Protein AF-A0A6M3LG41-F1 (afdb_monomer_lite)

pLDDT: mean 84.1, std 13.89, range [50.16, 97.56]

Organism: NCBI:txid1070528

Foldseek 3Di:
DDQDWDKDFDWDDDPPPDTQTAIWIDGPPDTDGQGRDVVSVVVVVVVVVVVVVVVVVVVVVVPDDPD

Sequence (67 aa):
MGNEVMFGVDMHDSDGDVTEVGIYLHFGNTAIKIGETMEDFDAFVDRLRGMREELSENVSRRRRPRW

Radius of gyration: 17.36 Å; chains: 1; bounding box: 37×29×53 Å

Structure (mmCIF, N/CA/C/O backbone):
data_AF-A0A6M3LG41-F1
#
_entry.id   AF-A0A6M3LG41-F1
#
loop_
_atom_site.group_PDB
_atom_site.id
_atom_site.t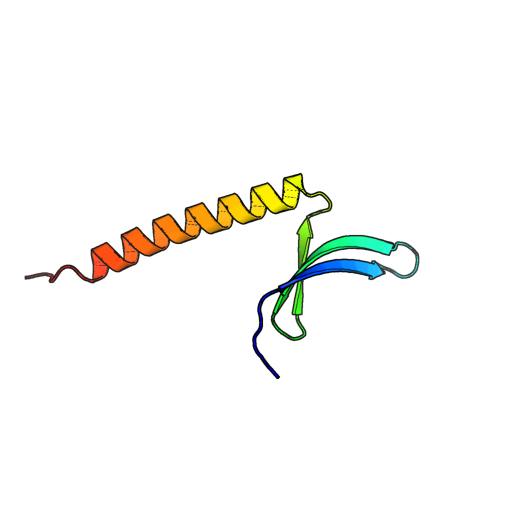ype_symbol
_atom_site.label_atom_id
_atom_site.label_alt_id
_atom_site.label_comp_id
_atom_site.label_asym_id
_atom_site.label_entity_id
_atom_site.label_seq_id
_atom_site.pdbx_PDB_ins_code
_atom_site.Cartn_x
_atom_site.Cartn_y
_atom_site.Cartn_z
_atom_site.occupancy
_atom_site.B_iso_or_equiv
_atom_site.auth_seq_id
_atom_site.auth_comp_id
_atom_site.auth_asym_id
_atom_site.auth_atom_id
_atom_site.pdbx_PDB_model_num
ATOM 1 N N . MET A 1 1 ? -6.827 -23.057 0.685 1.00 50.16 1 MET A N 1
ATOM 2 C CA . MET A 1 1 ? -5.853 -22.083 0.152 1.00 50.16 1 MET A CA 1
ATOM 3 C C . MET A 1 1 ? -5.970 -20.849 1.025 1.00 50.16 1 MET A C 1
ATOM 5 O O . MET A 1 1 ? -7.090 -20.393 1.217 1.00 50.16 1 MET A O 1
ATOM 9 N N . GLY A 1 2 ? -4.892 -20.448 1.698 1.00 54.28 2 GLY A N 1
ATOM 10 C CA . GLY A 1 2 ? -4.934 -19.368 2.687 1.00 54.28 2 GLY A CA 1
ATOM 11 C C . GLY A 1 2 ? -5.201 -18.018 2.025 1.00 54.28 2 GLY A C 1
ATOM 12 O O . GLY A 1 2 ? -4.648 -17.739 0.967 1.00 54.28 2 GLY A O 1
ATOM 13 N N . ASN A 1 3 ? -6.035 -17.187 2.652 1.00 67.19 3 ASN A N 1
ATOM 14 C CA . ASN A 1 3 ? -6.209 -15.775 2.294 1.00 67.19 3 ASN A CA 1
ATOM 15 C C . ASN A 1 3 ? -5.013 -14.958 2.815 1.00 67.19 3 ASN A C 1
ATOM 17 O O . ASN A 1 3 ? -5.193 -14.003 3.570 1.00 67.19 3 ASN A O 1
ATOM 21 N N . GLU A 1 4 ? -3.792 -15.393 2.513 1.00 82.56 4 GLU A N 1
ATOM 22 C CA . GLU A 1 4 ? -2.598 -14.662 2.921 1.00 82.56 4 GLU A CA 1
ATOM 23 C C . GLU A 1 4 ? -2.430 -13.444 2.019 1.00 82.56 4 GLU A C 1
ATOM 25 O O . GLU A 1 4 ? -2.447 -13.539 0.792 1.00 82.56 4 GLU A O 1
ATOM 30 N N . VAL A 1 5 ? -2.334 -12.287 2.667 1.00 88.00 5 VAL A N 1
ATOM 31 C CA . VAL A 1 5 ? -2.079 -11.005 2.022 1.00 88.00 5 VAL A CA 1
ATOM 32 C C . VAL A 1 5 ? -0.575 -10.834 1.952 1.00 88.00 5 VAL A C 1
ATOM 34 O O . VAL A 1 5 ? 0.086 -10.866 2.991 1.00 88.00 5 VAL A O 1
ATOM 37 N N . MET A 1 6 ? -0.034 -10.668 0.750 1.00 91.50 6 MET A N 1
ATOM 38 C CA . MET A 1 6 ? 1.412 -10.584 0.540 1.00 91.50 6 MET A CA 1
ATOM 39 C C . MET A 1 6 ? 1.763 -9.463 -0.429 1.00 91.50 6 MET A C 1
ATOM 41 O O . MET A 1 6 ? 0.983 -9.145 -1.323 1.00 91.50 6 MET A O 1
ATOM 45 N N . PHE A 1 7 ? 2.955 -8.894 -0.266 1.00 92.19 7 PHE A N 1
ATOM 46 C CA . PHE A 1 7 ? 3.551 -8.011 -1.263 1.00 92.19 7 PHE A CA 1
ATOM 47 C C . PHE A 1 7 ? 4.571 -8.788 -2.093 1.00 92.19 7 PHE A C 1
ATOM 49 O O . PHE A 1 7 ? 5.318 -9.600 -1.543 1.00 92.19 7 PHE A O 1
ATOM 56 N N . GLY A 1 8 ? 4.594 -8.537 -3.398 1.00 90.38 8 GLY A N 1
ATOM 57 C CA . GLY A 1 8 ? 5.492 -9.182 -4.354 1.00 90.38 8 GLY A CA 1
ATOM 58 C C . GLY A 1 8 ? 6.032 -8.191 -5.379 1.00 90.38 8 GLY A C 1
ATOM 59 O O . GLY A 1 8 ? 5.477 -7.107 -5.553 1.00 90.38 8 GLY A O 1
ATOM 60 N N . VAL A 1 9 ? 7.129 -8.560 -6.041 1.00 89.25 9 VAL A N 1
ATOM 61 C CA . VAL A 1 9 ? 7.615 -7.872 -7.242 1.00 89.25 9 VAL A CA 1
ATOM 62 C C . VAL A 1 9 ? 7.343 -8.794 -8.413 1.00 89.25 9 VAL A C 1
ATOM 64 O O . VAL A 1 9 ? 7.958 -9.856 -8.498 1.00 89.25 9 VAL A O 1
ATOM 67 N N . ASP A 1 10 ? 6.454 -8.370 -9.301 1.00 83.19 10 ASP A N 1
ATOM 68 C CA . ASP A 1 10 ? 6.034 -9.166 -10.448 1.00 83.19 10 ASP A CA 1
ATOM 69 C C . ASP A 1 10 ? 6.293 -8.428 -11.755 1.00 83.19 10 ASP A C 1
ATOM 71 O O . ASP A 1 10 ? 6.371 -7.198 -11.813 1.00 83.19 10 ASP A O 1
ATOM 75 N N . MET A 1 11 ? 6.413 -9.220 -12.816 1.00 78.06 11 MET A N 1
ATOM 76 C CA . MET A 1 11 ? 6.444 -8.753 -14.193 1.00 78.06 11 MET A CA 1
ATOM 77 C C . MET A 1 11 ? 5.147 -9.167 -14.866 1.00 78.06 11 MET A C 1
ATOM 79 O O . MET A 1 11 ? 4.877 -10.361 -15.005 1.00 78.06 11 MET A O 1
ATOM 83 N N . HIS A 1 12 ? 4.363 -8.183 -15.290 1.00 70.12 12 HIS A N 1
ATOM 84 C CA . HIS A 1 12 ? 3.167 -8.419 -16.084 1.00 70.12 12 HIS A CA 1
ATOM 85 C C . HIS A 1 12 ? 3.391 -7.946 -17.513 1.00 70.12 12 HIS A C 1
ATOM 87 O O . HIS A 1 12 ? 3.951 -6.879 -17.747 1.00 70.12 12 HIS A O 1
ATOM 93 N N . ASP A 1 13 ? 2.967 -8.773 -18.460 1.00 71.75 13 ASP A N 1
ATOM 94 C CA . ASP A 1 13 ? 2.932 -8.412 -19.868 1.00 71.75 13 ASP A CA 1
ATOM 95 C C . ASP A 1 13 ? 1.669 -7.583 -20.122 1.00 71.75 13 ASP A C 1
ATOM 97 O O . ASP A 1 13 ? 0.552 -8.112 -20.109 1.00 71.75 13 ASP A O 1
ATOM 101 N N . SER A 1 14 ? 1.854 -6.273 -20.267 1.00 64.88 14 SER A N 1
ATOM 102 C CA . SER A 1 14 ? 0.820 -5.370 -20.758 1.00 64.88 14 SER A CA 1
ATOM 103 C C . SER A 1 14 ? 0.975 -5.314 -22.274 1.00 64.88 14 SER A C 1
ATOM 105 O O . SER A 1 14 ? 1.791 -4.566 -22.805 1.00 64.88 14 SER A O 1
ATOM 107 N N . ASP A 1 15 ? 0.169 -6.122 -22.957 1.00 64.94 15 ASP A N 1
ATOM 108 C CA . ASP A 1 15 ? -0.080 -6.070 -24.403 1.00 64.94 15 ASP A CA 1
ATOM 109 C C . ASP A 1 15 ? 0.915 -6.795 -25.335 1.00 64.94 15 ASP A C 1
ATOM 111 O O . ASP A 1 15 ? 0.911 -6.553 -26.541 1.00 64.94 15 ASP A O 1
ATOM 115 N N . GLY A 1 16 ? 1.694 -7.761 -24.842 1.00 60.28 16 GLY A N 1
ATOM 116 C CA . GLY A 1 16 ? 2.476 -8.697 -25.667 1.00 60.28 16 GLY A CA 1
ATOM 117 C C . GLY A 1 16 ? 3.896 -8.233 -25.995 1.00 60.28 16 GLY A C 1
ATOM 118 O O . GLY A 1 16 ? 4.730 -9.055 -26.375 1.00 60.28 16 GLY A O 1
ATOM 119 N N . ASP A 1 17 ? 4.170 -6.937 -2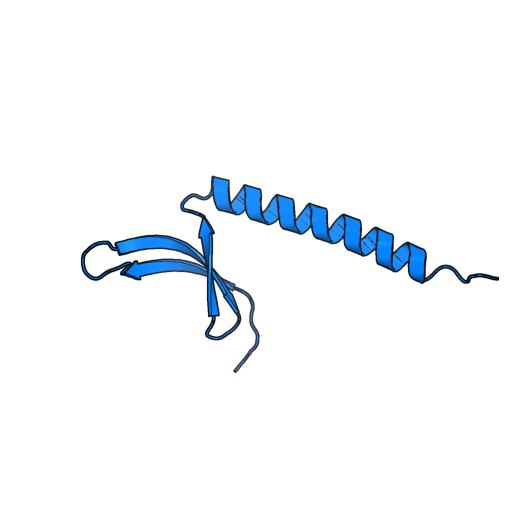5.822 1.00 62.44 17 ASP A N 1
ATOM 120 C CA . ASP A 1 17 ? 5.436 -6.293 -26.192 1.00 62.44 17 ASP A CA 1
ATOM 121 C C . ASP A 1 17 ? 6.087 -5.506 -25.034 1.00 62.44 17 ASP A C 1
ATOM 123 O O . ASP A 1 17 ? 7.246 -5.094 -25.146 1.00 62.44 17 ASP A O 1
ATOM 127 N N . VAL A 1 18 ? 5.384 -5.294 -23.911 1.00 56.78 18 VAL A N 1
ATOM 128 C CA . VAL A 1 18 ? 5.876 -4.501 -22.772 1.00 56.78 18 VAL A CA 1
ATOM 129 C C . VAL A 1 18 ? 5.722 -5.281 -21.471 1.00 56.78 18 VAL A C 1
ATOM 131 O O . VAL A 1 18 ? 4.628 -5.464 -20.942 1.00 56.78 18 VAL A O 1
ATOM 134 N N . THR A 1 19 ? 6.854 -5.692 -20.902 1.00 67.25 19 THR A N 1
ATOM 135 C CA . THR A 1 19 ? 6.901 -6.235 -19.542 1.00 67.25 19 THR A CA 1
ATOM 136 C C . THR A 1 19 ? 6.992 -5.093 -18.535 1.00 67.25 19 THR A C 1
ATOM 138 O O . THR A 1 19 ? 8.024 -4.423 -18.449 1.00 67.25 19 THR A O 1
ATOM 141 N N . GLU A 1 20 ? 5.946 -4.885 -17.742 1.00 72.00 20 GLU A N 1
ATOM 142 C CA . GLU A 1 20 ? 5.956 -3.944 -16.625 1.00 72.00 20 GLU A CA 1
ATOM 143 C C . GLU A 1 20 ? 6.368 -4.654 -15.332 1.00 72.00 20 GLU A C 1
ATOM 145 O O . GLU A 1 20 ? 5.626 -5.478 -14.788 1.00 72.00 20 GLU A O 1
ATOM 150 N N . VAL A 1 21 ? 7.552 -4.305 -14.819 1.00 85.12 21 VAL A N 1
ATOM 151 C CA . VAL A 1 21 ? 7.973 -4.657 -13.457 1.00 85.12 21 VAL A CA 1
ATOM 152 C C . VAL A 1 21 ? 7.258 -3.720 -12.489 1.00 85.12 21 VAL A C 1
ATOM 154 O O . VAL A 1 21 ? 7.274 -2.503 -12.669 1.00 85.12 21 VAL A O 1
ATOM 157 N N . GLY A 1 22 ? 6.646 -4.267 -11.447 1.00 92.19 22 GLY A N 1
ATOM 158 C CA . GLY A 1 22 ? 6.007 -3.462 -10.413 1.00 92.19 22 GLY A CA 1
ATOM 159 C C . GLY A 1 22 ? 5.971 -4.164 -9.069 1.00 92.19 22 GLY A C 1
ATOM 160 O O . GLY A 1 22 ? 6.233 -5.361 -8.961 1.00 92.19 22 GLY A O 1
ATOM 161 N N . ILE A 1 23 ? 5.628 -3.399 -8.041 1.00 93.81 23 ILE A N 1
ATOM 162 C CA . ILE A 1 23 ? 5.309 -3.907 -6.714 1.00 93.81 23 ILE A CA 1
ATOM 163 C C . ILE A 1 23 ? 3.801 -4.141 -6.664 1.00 93.81 23 ILE A C 1
ATOM 165 O O . ILE A 1 23 ? 3.012 -3.247 -6.987 1.00 93.81 23 ILE A O 1
ATOM 169 N N . TYR A 1 24 ? 3.402 -5.337 -6.249 1.00 94.12 24 TYR A N 1
ATOM 170 C CA . TYR A 1 24 ? 2.019 -5.791 -6.243 1.00 94.12 24 TYR A CA 1
ATOM 171 C C . TYR A 1 24 ? 1.578 -6.209 -4.849 1.00 94.12 24 TYR A C 1
ATOM 173 O O . TYR A 1 24 ? 2.349 -6.729 -4.042 1.00 94.12 24 TYR A O 1
ATOM 181 N N . LEU A 1 25 ? 0.296 -5.988 -4.583 1.00 93.94 25 LEU A N 1
ATOM 182 C CA . LEU A 1 25 ? -0.410 -6.503 -3.424 1.00 93.94 25 LEU A CA 1
ATOM 183 C C . LEU A 1 25 ? -1.281 -7.686 -3.856 1.00 93.94 25 LEU A C 1
ATOM 185 O O . LEU A 1 25 ? -2.172 -7.542 -4.697 1.00 93.94 25 LEU A O 1
ATOM 189 N N . HIS A 1 26 ? -1.023 -8.842 -3.255 1.00 91.69 26 HIS A N 1
ATOM 190 C CA . HIS A 1 26 ? -1.679 -10.105 -3.560 1.00 91.69 26 HIS A CA 1
ATOM 191 C C . HIS A 1 26 ? -2.760 -10.445 -2.542 1.00 91.69 26 HIS A C 1
ATOM 193 O O . HIS A 1 26 ? -2.529 -10.432 -1.332 1.00 91.69 26 HIS A O 1
ATOM 199 N N . PHE A 1 27 ? -3.921 -10.833 -3.064 1.00 90.12 27 PHE A N 1
ATOM 200 C CA . PHE A 1 27 ? -5.044 -11.395 -2.326 1.00 90.12 27 PHE A CA 1
ATOM 201 C C . PHE A 1 27 ? -5.541 -12.649 -3.051 1.00 90.12 27 PHE A C 1
ATOM 203 O O . PHE A 1 27 ? -6.365 -12.577 -3.966 1.00 90.12 27 PHE A O 1
ATOM 210 N N . GLY A 1 28 ? -5.028 -13.818 -2.660 1.00 86.00 28 GLY A N 1
ATOM 211 C CA . GLY A 1 28 ? -5.317 -15.065 -3.370 1.00 86.00 28 GLY A CA 1
ATOM 212 C C . GLY A 1 28 ? -4.863 -14.984 -4.832 1.00 86.00 28 GLY A C 1
ATOM 213 O O . GLY A 1 28 ? -3.683 -14.787 -5.097 1.00 86.00 28 GLY A O 1
ATOM 214 N N . ASN A 1 29 ? -5.804 -15.103 -5.773 1.00 84.69 29 ASN A N 1
ATOM 215 C CA . ASN A 1 29 ? -5.519 -15.038 -7.214 1.00 84.69 29 ASN A CA 1
ATOM 216 C C . ASN A 1 29 ? -5.583 -13.612 -7.790 1.00 84.69 29 ASN A C 1
ATOM 218 O O . ASN A 1 29 ? -5.442 -13.435 -8.998 1.00 84.69 29 ASN A O 1
ATOM 222 N N . THR A 1 30 ? -5.847 -12.601 -6.963 1.00 87.31 30 THR A N 1
ATOM 223 C CA . THR A 1 30 ? -5.887 -11.201 -7.391 1.00 87.31 30 THR A CA 1
ATOM 224 C C . THR A 1 30 ? -4.571 -10.520 -7.043 1.00 87.31 30 THR A C 1
ATOM 226 O O . THR A 1 30 ? -4.144 -10.567 -5.891 1.00 87.31 30 THR A O 1
ATOM 229 N N . ALA A 1 31 ? -3.964 -9.857 -8.025 1.00 88.75 31 ALA A N 1
ATOM 230 C CA . ALA A 1 31 ? -2.805 -8.990 -7.852 1.00 88.75 31 ALA A CA 1
ATOM 231 C C . ALA A 1 31 ? -3.187 -7.560 -8.251 1.00 88.75 31 ALA A C 1
ATOM 233 O O . ALA A 1 31 ? -3.876 -7.353 -9.251 1.00 88.75 31 ALA A O 1
ATOM 234 N N . ILE A 1 32 ? -2.767 -6.579 -7.458 1.00 90.56 32 ILE A N 1
ATOM 235 C CA . ILE A 1 32 ? -3.007 -5.156 -7.714 1.00 90.56 32 ILE A CA 1
ATOM 236 C C . ILE A 1 32 ? -1.653 -4.454 -7.714 1.00 90.56 32 ILE A C 1
ATOM 238 O O . ILE A 1 32 ? -0.964 -4.493 -6.695 1.00 90.56 32 ILE A O 1
ATOM 242 N N . LYS A 1 33 ? -1.277 -3.810 -8.827 1.00 92.56 33 LYS A N 1
ATOM 243 C CA . LYS A 1 33 ? -0.061 -2.984 -8.900 1.00 92.56 33 LYS A CA 1
ATOM 244 C C . LYS A 1 33 ? -0.230 -1.790 -7.963 1.00 92.56 33 LYS A C 1
ATOM 246 O O . LYS A 1 33 ? -1.201 -1.046 -8.092 1.00 92.56 33 LYS A O 1
ATOM 251 N N . ILE A 1 34 ? 0.689 -1.623 -7.019 1.00 94.81 34 ILE A N 1
ATOM 252 C CA . ILE A 1 34 ? 0.667 -0.516 -6.049 1.00 94.81 34 ILE A CA 1
ATOM 253 C C . ILE A 1 34 ? 1.762 0.520 -6.301 1.00 94.81 34 ILE A C 1
ATOM 255 O O . ILE A 1 34 ? 1.656 1.632 -5.793 1.00 94.81 34 ILE A O 1
ATOM 259 N N . GLY A 1 35 ? 2.779 0.179 -7.092 1.00 93.94 35 GLY A N 1
ATOM 260 C CA . GLY A 1 35 ? 3.884 1.075 -7.409 1.00 93.94 35 GLY A CA 1
ATOM 261 C C . GLY A 1 35 ? 4.946 0.412 -8.275 1.00 93.94 35 GLY A C 1
ATOM 262 O O . GLY A 1 35 ? 4.830 -0.765 -8.623 1.00 93.94 35 GLY A O 1
ATOM 263 N N . GLU A 1 36 ? 5.984 1.165 -8.612 1.00 93.75 36 GLU A N 1
ATOM 264 C CA . GLU A 1 36 ? 7.139 0.683 -9.386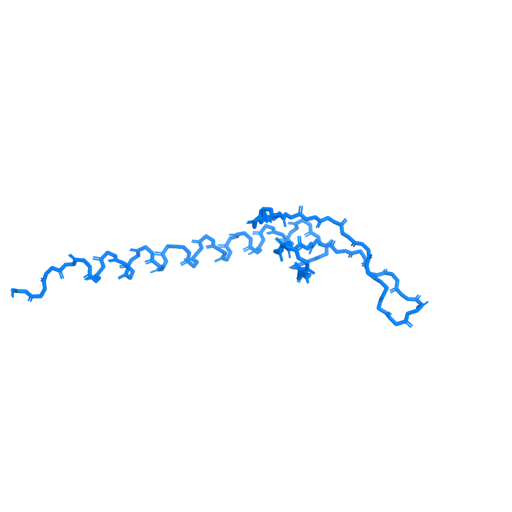 1.00 93.75 36 GLU A CA 1
ATOM 265 C C . GLU A 1 36 ? 8.437 0.779 -8.582 1.00 93.75 36 GLU A C 1
ATOM 267 O O . GLU A 1 36 ? 9.396 0.052 -8.837 1.00 93.75 36 GLU A O 1
ATOM 272 N N . THR A 1 37 ? 8.455 1.646 -7.571 1.00 94.38 37 THR A N 1
ATOM 273 C CA . THR A 1 37 ? 9.614 1.926 -6.729 1.00 94.38 37 THR A CA 1
ATOM 274 C C . THR A 1 37 ? 9.321 1.640 -5.258 1.00 94.38 37 THR A C 1
ATOM 276 O O . THR A 1 37 ? 8.170 1.581 -4.825 1.00 94.38 37 THR A O 1
ATOM 279 N N . MET A 1 38 ? 10.375 1.509 -4.449 1.00 94.25 38 MET A N 1
ATOM 280 C CA . MET A 1 38 ? 10.213 1.409 -2.993 1.00 94.25 38 MET A CA 1
ATOM 281 C C . MET A 1 38 ? 9.614 2.683 -2.381 1.00 94.25 38 MET A C 1
ATOM 283 O O . MET A 1 38 ? 8.923 2.591 -1.375 1.00 94.25 38 MET A O 1
ATOM 287 N N . GLU A 1 39 ? 9.813 3.849 -3.004 1.00 97.38 39 GLU A N 1
ATOM 288 C CA . GLU A 1 39 ? 9.176 5.098 -2.570 1.00 97.38 39 GLU A CA 1
ATOM 289 C C . GLU A 1 39 ? 7.649 5.036 -2.743 1.00 97.38 39 GLU A C 1
ATOM 291 O O . GLU A 1 39 ? 6.909 5.425 -1.839 1.00 97.38 39 GLU A O 1
ATOM 296 N N . ASP A 1 40 ? 7.163 4.459 -3.849 1.00 96.06 40 ASP A N 1
ATOM 297 C CA . ASP A 1 40 ? 5.728 4.215 -4.045 1.00 96.06 40 ASP A CA 1
ATOM 298 C C . ASP A 1 40 ? 5.173 3.244 -2.996 1.00 96.06 40 ASP A C 1
ATOM 300 O O . ASP A 1 40 ? 4.067 3.433 -2.480 1.00 96.06 40 ASP A O 1
ATOM 304 N N . PHE A 1 41 ? 5.948 2.205 -2.664 1.00 95.62 41 PHE A N 1
ATOM 305 C CA . PHE A 1 41 ? 5.587 1.245 -1.625 1.00 95.62 41 PHE A CA 1
ATOM 306 C C . PHE A 1 41 ? 5.472 1.915 -0.252 1.00 95.62 41 PHE A C 1
ATOM 308 O O . PHE A 1 41 ? 4.458 1.744 0.428 1.00 95.62 41 PHE A O 1
ATOM 315 N N . ASP A 1 42 ? 6.465 2.713 0.138 1.00 97.19 42 ASP A N 1
ATOM 316 C CA . ASP A 1 42 ? 6.457 3.434 1.411 1.00 97.19 42 ASP A CA 1
ATOM 317 C C . ASP A 1 42 ? 5.264 4.402 1.479 1.00 97.19 42 ASP A C 1
ATOM 319 O O . ASP A 1 42 ? 4.499 4.391 2.449 1.00 97.19 42 ASP A O 1
ATOM 323 N N . ALA A 1 43 ? 5.005 5.149 0.399 1.00 97.44 43 ALA A N 1
ATOM 324 C CA . ALA A 1 43 ? 3.845 6.032 0.296 1.00 97.44 43 ALA A CA 1
ATOM 325 C C . ALA A 1 43 ? 2.508 5.272 0.408 1.00 97.44 43 ALA A C 1
ATOM 327 O O . ALA A 1 43 ? 1.545 5.769 1.006 1.00 97.44 43 ALA A O 1
ATOM 328 N N . PHE A 1 44 ? 2.422 4.063 -0.151 1.00 96.38 44 PHE A N 1
ATOM 329 C CA . PHE A 1 44 ? 1.252 3.200 -0.013 1.00 96.38 44 PHE A CA 1
ATOM 330 C C . PHE A 1 44 ? 1.049 2.738 1.440 1.00 96.38 44 PHE A C 1
ATOM 332 O O . PHE A 1 44 ? -0.070 2.817 1.961 1.00 96.38 44 PHE A O 1
ATOM 339 N N . VAL A 1 45 ? 2.114 2.306 2.121 1.00 96.25 45 VAL A N 1
ATOM 340 C CA . VAL A 1 45 ? 2.066 1.875 3.528 1.00 96.25 45 VAL A CA 1
ATOM 341 C C . VAL A 1 45 ? 1.648 3.023 4.449 1.00 96.25 45 VAL A C 1
ATOM 343 O O . VAL A 1 45 ? 0.796 2.829 5.323 1.00 96.25 45 VAL A O 1
ATOM 346 N N . ASP A 1 46 ? 2.163 4.230 4.223 1.00 97.56 46 ASP A N 1
ATOM 347 C CA . ASP A 1 46 ? 1.780 5.415 4.993 1.00 97.56 46 ASP A CA 1
ATOM 348 C C . ASP A 1 46 ? 0.292 5.751 4.832 1.00 97.56 46 ASP A C 1
ATOM 350 O O . ASP A 1 46 ? -0.401 6.029 5.817 1.00 97.56 46 ASP A O 1
ATOM 354 N N . ARG A 1 47 ? -0.253 5.631 3.614 1.00 97.06 47 ARG A N 1
ATOM 355 C CA . ARG A 1 47 ? -1.699 5.791 3.379 1.00 97.06 47 ARG A CA 1
ATOM 356 C C . ARG A 1 47 ? -2.520 4.747 4.135 1.00 97.06 47 ARG A C 1
ATOM 358 O O . ARG A 1 47 ? -3.527 5.102 4.750 1.00 97.06 47 ARG A O 1
ATOM 365 N N . LEU A 1 48 ? -2.107 3.475 4.125 1.00 95.56 48 LEU A N 1
ATOM 366 C CA . LEU A 1 48 ? -2.786 2.421 4.892 1.00 95.56 48 LEU A CA 1
ATOM 367 C C . LEU A 1 48 ? -2.767 2.707 6.398 1.00 95.56 48 LEU A C 1
ATOM 369 O O . LEU A 1 48 ? -3.763 2.474 7.089 1.00 95.56 48 LEU A O 1
ATOM 373 N N . ARG A 1 49 ? -1.655 3.242 6.911 1.00 96.25 49 ARG A N 1
ATOM 374 C CA . ARG A 1 49 ? -1.532 3.637 8.315 1.00 96.25 49 ARG A CA 1
ATOM 375 C C . ARG A 1 49 ? -2.515 4.748 8.676 1.00 96.25 49 ARG A C 1
ATOM 377 O O . ARG A 1 49 ? -3.229 4.604 9.669 1.00 96.25 49 ARG A O 1
ATOM 384 N N . GLY A 1 50 ? -2.612 5.783 7.842 1.00 96.56 50 GLY A N 1
ATOM 385 C CA . GLY A 1 50 ? -3.590 6.861 8.012 1.00 96.56 50 GLY A CA 1
ATOM 386 C C . GLY A 1 50 ? -5.030 6.338 8.028 1.00 96.56 50 GLY A C 1
ATOM 387 O O . GLY A 1 50 ? -5.783 6.608 8.964 1.00 96.56 50 GLY A O 1
ATOM 388 N N . MET A 1 51 ? -5.393 5.476 7.070 1.00 96.69 51 MET A N 1
ATOM 389 C CA . MET A 1 51 ? -6.721 4.844 7.043 1.00 96.69 51 MET A CA 1
ATOM 390 C C . MET A 1 51 ? -7.010 4.030 8.313 1.00 96.69 51 MET A C 1
ATOM 392 O O . MET A 1 51 ? -8.122 4.057 8.844 1.00 96.69 51 MET A O 1
ATOM 396 N N . ARG A 1 52 ? -6.015 3.305 8.840 1.00 95.88 52 ARG A N 1
ATOM 397 C CA . ARG A 1 52 ? -6.158 2.546 10.090 1.00 95.88 52 ARG A CA 1
ATOM 398 C C . ARG A 1 52 ? -6.453 3.458 11.281 1.00 95.88 52 ARG A C 1
ATOM 400 O O . ARG A 1 52 ? -7.228 3.067 12.158 1.00 95.88 52 ARG A O 1
ATOM 407 N N . GLU A 1 53 ? -5.832 4.630 11.353 1.00 95.06 53 GLU A N 1
ATOM 408 C CA . GLU A 1 53 ? -6.072 5.608 12.422 1.00 95.06 53 GLU A CA 1
ATOM 409 C C . GLU A 1 53 ? -7.508 6.142 12.372 1.00 95.06 53 GLU A C 1
ATOM 411 O O . GLU A 1 53 ? -8.223 6.052 13.375 1.00 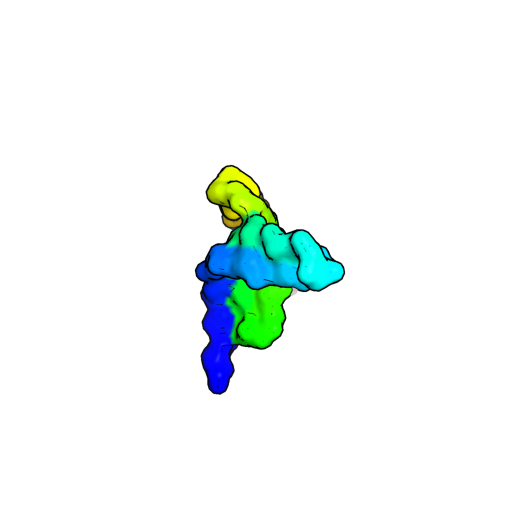95.06 53 GLU A O 1
ATOM 416 N N . GLU A 1 54 ? -7.984 6.549 11.193 1.00 93.88 54 GLU A N 1
ATOM 417 C CA . GLU A 1 54 ? -9.373 6.981 10.988 1.00 93.88 54 GLU A CA 1
ATOM 418 C C . GLU A 1 54 ? -10.387 5.888 11.367 1.00 93.88 54 GLU A C 1
ATOM 420 O O . GLU A 1 54 ? -11.388 6.139 12.050 1.00 93.88 54 GLU A O 1
ATOM 425 N N . LEU A 1 55 ? -10.127 4.639 10.965 1.00 94.75 55 LEU A N 1
ATOM 426 C CA . LEU A 1 55 ? -10.964 3.495 11.333 1.00 94.75 55 LEU A CA 1
ATOM 427 C C . LEU A 1 55 ? -10.990 3.276 12.850 1.00 94.75 55 LEU A C 1
ATOM 429 O O . LEU A 1 55 ? -12.059 3.037 13.419 1.00 94.75 55 LEU A O 1
ATOM 433 N N . SER A 1 56 ? -9.841 3.390 13.516 1.00 93.31 56 SER A N 1
ATOM 434 C CA . SER A 1 56 ? -9.728 3.250 14.971 1.00 93.31 56 SER A CA 1
ATOM 435 C C . SER A 1 56 ? -10.552 4.308 15.709 1.00 93.31 56 SER A C 1
ATOM 437 O O . SER A 1 56 ? -11.274 3.986 16.662 1.00 93.31 56 SER A O 1
ATOM 439 N N . GLU A 1 57 ? -10.509 5.562 15.256 1.00 90.44 57 GLU A N 1
ATOM 440 C CA . GLU A 1 57 ? -11.349 6.627 15.807 1.00 90.44 57 GLU A CA 1
ATOM 441 C C . GLU A 1 57 ? -12.839 6.328 15.630 1.00 90.44 57 GLU A C 1
ATOM 443 O O . GLU A 1 57 ? -13.622 6.428 16.580 1.00 90.44 57 GLU A O 1
ATOM 448 N N . ASN A 1 58 ? -13.237 5.911 14.429 1.00 91.69 58 ASN A N 1
ATOM 449 C CA . ASN A 1 58 ? -14.630 5.619 14.106 1.00 91.69 58 ASN A CA 1
ATOM 450 C C . ASN A 1 58 ? -15.189 4.449 14.925 1.00 91.69 58 ASN A C 1
ATOM 452 O O . ASN A 1 58 ? -16.310 4.530 15.442 1.00 91.69 58 ASN A O 1
ATOM 456 N N . VAL A 1 59 ? -14.409 3.382 15.107 1.00 90.56 59 VAL A N 1
ATOM 457 C CA . VAL A 1 59 ? -14.782 2.251 15.970 1.00 90.56 59 VAL A CA 1
ATOM 458 C C . VAL A 1 59 ? -14.923 2.703 17.424 1.00 90.56 59 VAL A C 1
ATOM 460 O O . VAL A 1 59 ? -15.903 2.354 18.087 1.00 90.56 59 VAL A O 1
ATOM 463 N N . SER A 1 60 ? -13.993 3.527 17.911 1.00 84.81 60 SER A N 1
ATOM 464 C CA . SER A 1 60 ? -14.014 4.045 19.284 1.00 84.81 60 SER A CA 1
ATOM 465 C C . SER A 1 60 ? -15.235 4.933 19.550 1.00 84.81 60 SER A C 1
ATOM 467 O O . SER A 1 60 ? -15.860 4.824 20.605 1.00 84.81 60 SER A O 1
ATOM 469 N N . ARG A 1 61 ? -15.634 5.768 18.579 1.00 77.38 61 ARG A N 1
ATOM 470 C CA . ARG A 1 61 ? -16.845 6.605 18.663 1.00 77.38 61 ARG A CA 1
ATOM 471 C C . ARG A 1 61 ? -18.126 5.770 18.710 1.00 77.38 61 ARG A C 1
ATOM 473 O O . ARG A 1 61 ? -19.022 6.091 19.485 1.00 77.38 61 ARG A O 1
ATOM 480 N N . ARG A 1 62 ? -18.207 4.684 17.932 1.00 74.00 62 ARG A N 1
ATOM 481 C CA . ARG A 1 62 ? -19.381 3.787 17.902 1.00 74.00 62 ARG A CA 1
ATOM 482 C C . ARG A 1 62 ? -19.557 2.959 19.177 1.00 74.00 62 ARG A C 1
ATOM 484 O O . ARG A 1 62 ? -20.673 2.552 19.471 1.00 74.00 62 ARG A O 1
ATOM 491 N N . ARG A 1 63 ? -18.481 2.708 19.930 1.00 63.94 63 ARG A N 1
ATOM 492 C CA . ARG A 1 63 ? -18.518 1.948 21.192 1.00 63.94 63 ARG A CA 1
ATOM 493 C C . ARG A 1 63 ? -18.898 2.776 22.421 1.00 63.94 63 ARG A C 1
ATOM 495 O O . ARG A 1 63 ? -19.060 2.201 23.493 1.00 63.94 63 ARG A O 1
ATOM 502 N N . ARG A 1 64 ? -19.047 4.100 22.301 1.00 57.84 64 ARG A N 1
ATOM 503 C CA . ARG A 1 64 ? -19.576 4.914 23.402 1.00 57.84 64 ARG A CA 1
ATOM 504 C C . ARG A 1 64 ? -21.096 4.713 23.483 1.00 57.84 64 ARG A C 1
ATOM 506 O O . ARG A 1 64 ? -21.763 4.956 22.475 1.00 57.84 64 ARG A O 1
ATOM 513 N N . PRO A 1 65 ? -21.651 4.282 24.633 1.00 56.06 65 PRO A N 1
ATOM 514 C CA . PRO A 1 65 ? -23.093 4.165 24.783 1.00 56.06 65 PRO A CA 1
ATOM 515 C C . PRO A 1 65 ? -23.730 5.531 24.521 1.00 56.06 65 PRO A C 1
ATOM 517 O O . PRO A 1 65 ? -23.324 6.540 25.100 1.00 56.06 65 PRO A O 1
ATOM 520 N N . ARG A 1 66 ? -24.715 5.574 23.621 1.00 60.84 66 ARG A N 1
ATOM 521 C CA . ARG A 1 66 ? -25.641 6.705 23.547 1.00 60.84 66 ARG A CA 1
ATOM 522 C C . ARG A 1 66 ? -26.668 6.484 24.649 1.00 60.84 66 ARG A C 1
ATOM 524 O O . ARG A 1 66 ? -27.686 5.886 24.348 1.00 60.84 66 ARG A O 1
ATOM 531 N N . TRP A 1 67 ? -26.323 6.943 25.854 1.00 58.78 67 TRP A N 1
ATOM 532 C CA . TRP A 1 67 ? -27.157 7.008 27.063 1.00 58.78 67 TRP A CA 1
ATOM 533 C C . TRP A 1 67 ? -27.917 5.726 27.416 1.00 58.78 67 TRP A C 1
ATOM 535 O O . TRP A 1 67 ? -28.942 5.420 26.775 1.00 58.78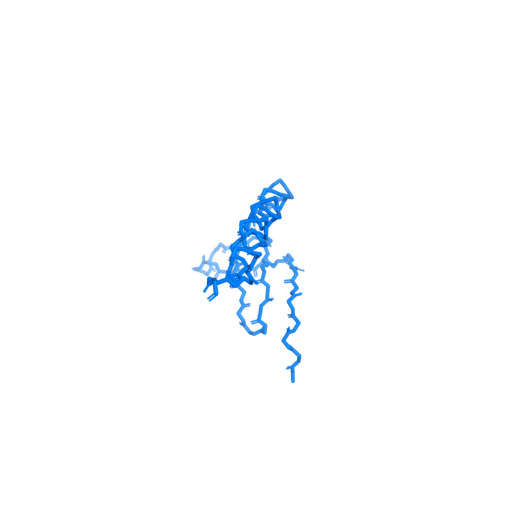 67 TRP A O 1
#

Secondary structure (DSSP, 8-state):
----EEEEEEEEEETTTEEEEEEEEEETTEEEEEESSHHHHHHHHHHHHHHHHHHHHH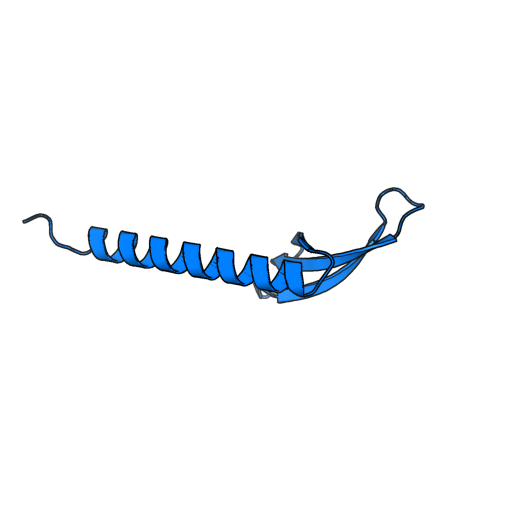HHHHTS---